Protein AF-A0A3A2Z0X4-F1 (afdb_monomer_lite)

Secondary structure (DSSP, 8-state):
-------EETTEETTSS---HHHHHHHHHHHHHH---HHHHHH---GGGGGTTSPP-PPPHHHHT------

InterPro domains:
  IPR004802 tRNA pseudouridine synthase B family [PTHR23127] (1-65)
  IPR020103 Pseudouridine synthase, catalytic domain superfamily [SSF55120] (1-52)
  IPR032819 tRNA pseudouridylate synthase B, C-terminal [PF16198] (1-51)
  IPR036974 PUA domain superfamily [G3DSA:2.30.130.10] (47-65)

pLDDT: mean 77.59, std 13.35, range [31.12, 90.06]

Sequence (71 aa):
MQELRRVRSGAMDENKGLVTLHDVMDAQWIYDHQRDESYLREVIHPLESLLTTYKRIVVKDSACQCRVLRC

Radius of gyration: 19.15 Å; chains: 1; bounding box: 36×59×40 Å

Structure (mmCIF, N/CA/C/O backbone):
data_AF-A0A3A2Z0X4-F1
#
_entry.id   AF-A0A3A2Z0X4-F1
#
loop_
_atom_site.group_PDB
_atom_site.id
_atom_site.type_symbol
_atom_site.label_atom_id
_atom_site.label_alt_id
_atom_site.label_comp_id
_atom_site.label_asym_id
_atom_site.label_entity_id
_atom_site.label_seq_id
_atom_site.pdbx_PDB_ins_code
_atom_site.Cartn_x
_atom_site.Cartn_y
_atom_site.Cartn_z
_atom_site.occupancy
_atom_site.B_iso_or_equiv
_atom_site.auth_seq_id
_atom_site.auth_comp_id
_atom_site.auth_asym_id
_atom_site.auth_atom_id
_atom_site.pdbx_PDB_model_num
ATOM 1 N N . MET A 1 1 ? 15.373 -20.043 20.603 1.00 47.94 1 MET A N 1
ATOM 2 C CA . MET A 1 1 ? 14.556 -19.249 19.661 1.00 47.94 1 MET A CA 1
ATOM 3 C C . MET A 1 1 ? 15.388 -19.115 18.394 1.00 47.94 1 MET A C 1
ATOM 5 O O . MET A 1 1 ? 16.417 -18.461 18.466 1.00 47.94 1 MET A O 1
ATOM 9 N N . GLN A 1 2 ? 15.071 -19.865 17.331 1.00 71.88 2 GLN A N 1
ATOM 10 C CA . GLN A 1 2 ? 15.944 -19.998 16.146 1.00 71.88 2 GLN A CA 1
ATOM 11 C C . GLN A 1 2 ? 15.549 -19.065 14.992 1.00 71.88 2 GLN A C 1
ATOM 13 O O . GLN A 1 2 ? 16.432 -18.579 14.300 1.00 71.88 2 GLN A O 1
ATOM 18 N N . GLU A 1 3 ? 14.267 -18.731 14.841 1.00 78.00 3 GLU A N 1
ATOM 19 C CA . GLU A 1 3 ? 13.786 -17.722 13.891 1.00 78.00 3 GLU A CA 1
ATOM 20 C C . GLU A 1 3 ? 12.409 -17.193 14.321 1.00 78.00 3 GLU A C 1
ATOM 22 O O . GLU A 1 3 ? 11.666 -17.875 15.032 1.00 78.00 3 GLU A O 1
ATOM 27 N N . LEU A 1 4 ? 12.086 -15.958 13.927 1.00 82.88 4 LEU A N 1
ATOM 28 C CA . LEU A 1 4 ? 10.790 -15.321 14.167 1.00 82.88 4 LEU A CA 1
ATOM 29 C C . LEU A 1 4 ? 10.337 -14.612 12.890 1.00 82.88 4 LEU A C 1
ATOM 31 O O . LEU A 1 4 ? 11.049 -13.759 12.364 1.00 82.88 4 LEU A O 1
ATOM 35 N N . ARG A 1 5 ? 9.123 -14.927 12.430 1.00 79.38 5 ARG A N 1
ATOM 36 C CA . ARG A 1 5 ? 8.472 -14.278 11.289 1.00 79.38 5 ARG A CA 1
ATOM 37 C C . ARG A 1 5 ? 7.161 -13.639 11.737 1.00 79.38 5 ARG A C 1
ATOM 39 O O . ARG A 1 5 ? 6.358 -14.258 12.432 1.00 79.38 5 ARG A O 1
ATOM 46 N N . ARG A 1 6 ? 6.950 -12.379 11.355 1.00 79.25 6 ARG A N 1
ATOM 47 C CA . ARG A 1 6 ? 5.752 -11.611 11.710 1.00 79.25 6 ARG A CA 1
ATOM 48 C C . ARG A 1 6 ? 4.647 -11.857 10.683 1.00 79.25 6 ARG A C 1
ATOM 50 O O . ARG A 1 6 ? 4.689 -11.280 9.608 1.00 79.25 6 ARG A O 1
ATOM 57 N N . VAL A 1 7 ? 3.647 -12.649 11.064 1.00 76.50 7 VAL A N 1
ATOM 58 C CA . VAL A 1 7 ? 2.552 -13.087 10.173 1.00 76.50 7 VAL A CA 1
ATOM 59 C C . VAL A 1 7 ? 1.422 -12.051 10.039 1.00 76.50 7 VAL A C 1
ATOM 61 O O . VAL A 1 7 ? 0.655 -12.083 9.085 1.00 76.50 7 VAL A O 1
ATOM 64 N N . ARG A 1 8 ? 1.307 -11.091 10.969 1.00 76.12 8 ARG A N 1
ATOM 65 C CA . ARG A 1 8 ? 0.262 -10.054 10.919 1.00 76.12 8 ARG A CA 1
ATOM 66 C C . ARG A 1 8 ? 0.713 -8.737 11.532 1.00 76.12 8 ARG A C 1
ATOM 68 O O . ARG A 1 8 ? 1.484 -8.715 12.493 1.00 76.12 8 ARG A O 1
ATOM 75 N N . SER A 1 9 ? 0.224 -7.620 10.996 1.00 73.81 9 SER A N 1
ATOM 76 C CA . SER A 1 9 ? 0.410 -6.284 11.572 1.00 73.81 9 SER A CA 1
ATO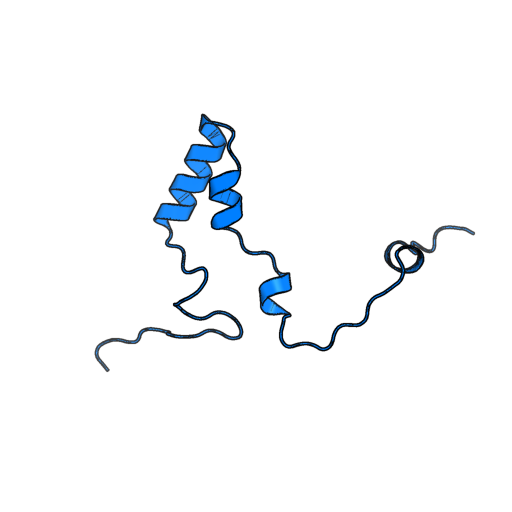M 77 C C . SER A 1 9 ? -0.839 -5.430 11.409 1.00 73.81 9 SER A C 1
ATOM 79 O O . SER A 1 9 ? -1.098 -4.876 10.344 1.00 73.81 9 SER A O 1
ATOM 81 N N . GLY A 1 10 ? -1.610 -5.310 12.493 1.00 77.06 10 GLY A N 1
ATOM 82 C CA . GLY A 1 10 ? -2.832 -4.508 12.517 1.00 77.06 10 GLY A CA 1
ATOM 83 C C . GLY A 1 10 ? -3.854 -4.992 11.486 1.00 77.06 10 GLY A C 1
ATOM 84 O O . GLY A 1 10 ? -4.350 -6.111 11.593 1.00 77.06 10 GLY A O 1
ATOM 85 N N . ALA A 1 11 ? -4.157 -4.138 10.505 1.00 69.44 11 ALA A N 1
ATOM 86 C CA . ALA A 1 11 ? -5.105 -4.408 9.423 1.00 69.44 11 ALA A CA 1
ATOM 87 C C . ALA A 1 11 ? -4.495 -5.159 8.219 1.00 69.44 11 ALA A C 1
ATOM 89 O O . ALA A 1 11 ? -5.241 -5.589 7.343 1.00 69.44 11 ALA A O 1
ATOM 90 N N . MET A 1 12 ? -3.167 -5.325 8.173 1.00 71.94 12 MET A N 1
ATOM 91 C CA . MET A 1 12 ? -2.465 -6.001 7.078 1.00 71.94 12 MET A CA 1
ATOM 92 C C . MET A 1 12 ? -2.066 -7.427 7.479 1.00 71.94 12 MET A C 1
ATOM 94 O O .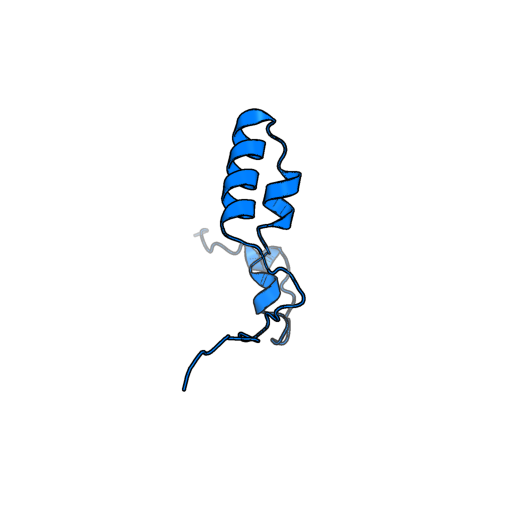 MET A 1 12 ? -1.536 -7.661 8.572 1.00 71.94 12 MET A O 1
ATOM 98 N N . ASP A 1 13 ? -2.322 -8.370 6.576 1.00 74.56 13 ASP A N 1
ATOM 99 C CA . ASP A 1 13 ? -2.080 -9.809 6.724 1.00 74.56 13 ASP A CA 1
ATOM 100 C C . ASP A 1 13 ? -1.205 -10.293 5.558 1.00 74.56 13 ASP A C 1
ATOM 102 O O . ASP A 1 13 ? -1.269 -9.712 4.476 1.00 74.56 13 ASP A O 1
ATOM 106 N N . GLU A 1 14 ? -0.433 -11.370 5.731 1.00 72.19 14 GLU A N 1
ATOM 107 C CA . GLU A 1 14 ? 0.495 -11.865 4.689 1.00 72.19 14 GLU A CA 1
ATOM 108 C C . GLU A 1 14 ? -0.183 -12.238 3.355 1.00 72.19 14 GLU A C 1
ATOM 110 O O . GLU A 1 14 ? 0.466 -12.267 2.315 1.00 72.19 14 GLU A O 1
ATOM 115 N N . ASN A 1 15 ? -1.493 -12.488 3.366 1.00 70.88 15 ASN A N 1
ATOM 116 C CA . ASN A 1 15 ? -2.252 -12.906 2.187 1.00 70.88 15 ASN A CA 1
ATOM 117 C C . ASN A 1 15 ? -2.658 -11.751 1.258 1.00 70.88 15 ASN A C 1
ATOM 119 O O . ASN A 1 15 ? -3.158 -12.009 0.164 1.00 70.88 15 ASN A O 1
ATOM 123 N N . LYS A 1 16 ? -2.545 -10.489 1.694 1.00 66.75 16 LYS A N 1
ATOM 124 C CA . LYS A 1 16 ? -3.040 -9.335 0.930 1.00 66.75 16 LYS A CA 1
ATOM 125 C C . LYS A 1 16 ? -1.996 -8.226 0.900 1.00 66.75 16 LYS A C 1
ATOM 127 O O . LYS A 1 16 ? -1.713 -7.630 1.933 1.00 66.75 16 LYS A O 1
ATOM 132 N N . GLY A 1 17 ? -1.474 -7.940 -0.293 1.00 70.12 17 GLY A N 1
ATOM 133 C CA . GLY A 1 1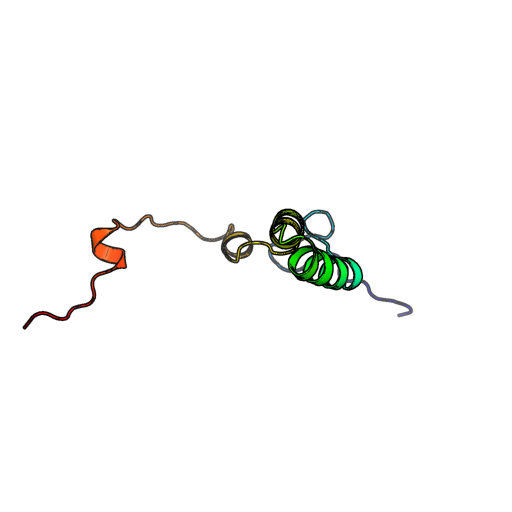7 ? -0.590 -6.794 -0.519 1.00 70.12 17 GLY A CA 1
ATOM 134 C C . GLY A 1 17 ? 0.830 -6.969 0.011 1.00 70.12 17 GLY A C 1
ATOM 135 O O . GLY A 1 17 ? 1.484 -5.981 0.339 1.00 70.12 17 GLY A O 1
ATOM 136 N N . LEU A 1 18 ? 1.303 -8.213 0.156 1.00 78.19 18 LEU A N 1
ATOM 137 C CA . LEU A 1 18 ? 2.695 -8.455 0.511 1.00 78.19 18 LEU A CA 1
ATOM 138 C C . LEU A 1 18 ? 3.555 -8.255 -0.733 1.00 78.19 18 LEU A C 1
ATOM 140 O O . LEU A 1 18 ? 3.502 -9.047 -1.669 1.00 78.19 18 LEU A O 1
ATOM 144 N 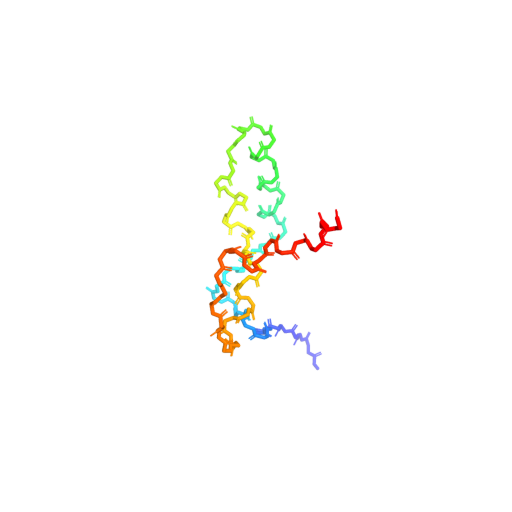N . VAL A 1 19 ? 4.332 -7.184 -0.714 1.00 82.62 19 VAL A N 1
ATOM 145 C CA . VAL A 1 19 ? 5.213 -6.797 -1.809 1.00 82.62 19 VAL A CA 1
ATOM 146 C C . VAL A 1 19 ? 6.652 -6.864 -1.317 1.00 82.62 19 VAL A C 1
ATOM 148 O O . VAL A 1 19 ? 6.942 -6.517 -0.166 1.00 82.62 19 VAL A O 1
ATOM 151 N N . THR A 1 20 ? 7.557 -7.342 -2.165 1.00 88.31 20 THR A N 1
ATOM 152 C CA . THR A 1 20 ? 8.985 -7.389 -1.852 1.00 88.31 20 THR A CA 1
ATOM 153 C C . THR A 1 20 ? 9.691 -6.112 -2.300 1.00 88.31 20 THR A C 1
ATOM 155 O O . THR A 1 20 ? 9.185 -5.338 -3.108 1.00 88.31 20 THR A O 1
ATOM 158 N N . LEU A 1 21 ? 10.903 -5.879 -1.790 1.00 87.25 21 LEU A N 1
ATOM 159 C CA . LEU A 1 21 ? 11.709 -4.727 -2.213 1.00 87.25 21 LEU A CA 1
ATOM 160 C C . LEU A 1 21 ? 12.079 -4.777 -3.703 1.00 87.25 21 LEU A C 1
ATOM 162 O O . LEU A 1 21 ? 12.301 -3.730 -4.305 1.00 87.25 21 LEU A O 1
ATOM 166 N N . HIS A 1 22 ? 12.131 -5.972 -4.293 1.00 89.00 22 HIS A N 1
ATOM 167 C CA . HIS A 1 22 ? 12.399 -6.139 -5.718 1.00 89.00 22 HIS A CA 1
ATOM 168 C C . HIS A 1 22 ? 11.257 -5.577 -6.565 1.00 89.00 22 HIS A C 1
ATOM 170 O O . HIS A 1 22 ? 11.506 -4.782 -7.463 1.00 89.00 22 HIS A O 1
ATOM 176 N N . ASP A 1 23 ? 10.012 -5.868 -6.192 1.00 87.69 23 ASP A N 1
ATOM 177 C CA . ASP A 1 23 ? 8.836 -5.378 -6.915 1.00 87.69 23 ASP A CA 1
ATOM 178 C C . ASP A 1 23 ? 8.741 -3.841 -6.878 1.00 87.69 23 ASP A C 1
ATOM 180 O O . ASP A 1 23 ? 8.327 -3.218 -7.852 1.00 87.69 23 ASP A O 1
ATOM 184 N N . VAL A 1 24 ? 9.177 -3.208 -5.779 1.00 88.00 24 VAL A N 1
ATOM 185 C CA . VAL A 1 24 ? 9.237 -1.738 -5.661 1.00 88.00 24 VAL A CA 1
ATOM 186 C C . VAL A 1 24 ? 10.271 -1.145 -6.623 1.00 88.00 24 VAL A C 1
ATOM 188 O O . VAL A 1 24 ? 10.006 -0.128 -7.264 1.00 88.00 24 VAL A O 1
ATOM 191 N N . MET A 1 25 ? 11.441 -1.778 -6.736 1.00 89.69 25 MET A N 1
ATOM 192 C CA . MET A 1 25 ? 12.494 -1.351 -7.659 1.00 89.69 25 MET A CA 1
ATOM 193 C C . MET A 1 25 ? 12.040 -1.495 -9.116 1.00 89.69 25 MET A C 1
ATOM 195 O O . MET A 1 25 ? 12.223 -0.576 -9.916 1.00 89.69 25 MET A O 1
ATOM 199 N N . ASP A 1 26 ? 11.392 -2.612 -9.436 1.00 88.19 26 ASP A N 1
ATOM 200 C CA . ASP A 1 26 ? 10.874 -2.885 -10.773 1.00 88.19 26 ASP A CA 1
ATOM 201 C C . ASP A 1 26 ? 9.722 -1.930 -11.129 1.00 88.19 26 ASP A C 1
ATOM 203 O O . ASP A 1 26 ? 9.653 -1.429 -12.252 1.00 88.19 26 ASP A O 1
ATOM 207 N N . ALA A 1 27 ? 8.864 -1.580 -10.164 1.00 87.56 27 ALA A N 1
ATOM 208 C CA . ALA A 1 27 ? 7.817 -0.571 -10.340 1.00 87.56 27 ALA A CA 1
ATOM 209 C C . ALA A 1 27 ? 8.350 0.822 -10.620 1.00 87.56 27 ALA A C 1
ATOM 211 O O . ALA A 1 27 ? 7.820 1.506 -11.499 1.00 87.56 27 ALA A O 1
ATOM 212 N N . GLN A 1 28 ? 9.417 1.226 -9.941 1.00 87.25 28 GLN A N 1
ATOM 213 C CA . GLN A 1 28 ? 10.060 2.495 -10.245 1.00 87.25 28 GLN A CA 1
ATOM 214 C C . GLN A 1 28 ? 10.677 2.482 -11.650 1.00 87.25 28 GLN A C 1
ATOM 216 O O . GLN A 1 28 ? 10.488 3.422 -12.421 1.00 87.25 28 GLN A O 1
ATOM 221 N N . TRP A 1 29 ? 11.344 1.388 -12.021 1.00 90.06 29 TRP A N 1
ATOM 222 C CA . TRP A 1 29 ? 11.969 1.259 -13.333 1.00 90.06 29 TRP A CA 1
ATOM 223 C C . TRP A 1 29 ? 10.942 1.305 -14.474 1.00 90.06 29 TRP A C 1
ATOM 225 O O . TRP A 1 29 ? 11.121 2.064 -15.427 1.00 90.06 29 TRP A O 1
ATOM 235 N N . ILE A 1 30 ? 9.840 0.555 -14.376 1.00 89.44 30 ILE A N 1
ATOM 236 C CA . ILE A 1 30 ? 8.781 0.532 -15.401 1.00 89.44 30 ILE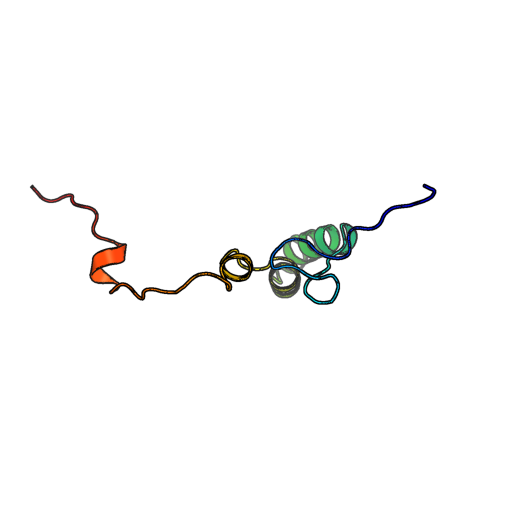 A CA 1
ATOM 237 C C . ILE A 1 30 ? 8.141 1.915 -15.562 1.00 89.44 30 ILE A C 1
ATOM 239 O O . ILE A 1 30 ? 7.918 2.358 -16.692 1.00 89.44 30 ILE A O 1
ATOM 243 N N . TYR A 1 31 ? 7.910 2.622 -14.453 1.00 89.69 31 TYR A N 1
ATOM 244 C CA . TYR A 1 31 ? 7.374 3.978 -14.487 1.00 89.69 31 TYR A CA 1
ATOM 245 C C . TYR A 1 31 ? 8.310 4.945 -15.229 1.00 89.69 31 TYR A C 1
ATOM 247 O O . TYR A 1 31 ? 7.864 5.685 -16.106 1.00 89.69 31 TYR A O 1
ATOM 255 N N . ASP A 1 32 ? 9.615 4.892 -14.960 1.00 88.50 32 ASP A N 1
ATOM 256 C CA . ASP A 1 32 ? 10.584 5.784 -15.604 1.00 88.50 32 ASP A CA 1
ATOM 257 C C . ASP A 1 32 ? 10.780 5.476 -17.103 1.00 88.50 32 ASP A C 1
ATOM 259 O O . ASP A 1 32 ? 10.993 6.391 -17.903 1.00 88.50 32 ASP A O 1
ATOM 263 N N . HIS A 1 33 ? 10.686 4.202 -17.506 1.00 88.56 33 HIS A N 1
ATOM 264 C CA . HIS A 1 33 ? 10.987 3.765 -18.877 1.00 88.56 33 HIS A CA 1
ATOM 265 C C . HIS A 1 33 ? 9.772 3.773 -19.809 1.00 88.56 33 HIS A C 1
ATOM 267 O O . HIS A 1 33 ? 9.899 4.142 -20.976 1.00 88.56 33 HIS A O 1
ATOM 273 N N . GLN A 1 34 ? 8.604 3.349 -19.321 1.00 85.94 34 GLN A N 1
ATOM 274 C CA . GLN A 1 34 ? 7.392 3.170 -20.132 1.00 85.94 34 GLN A CA 1
ATOM 275 C C . GLN A 1 34 ? 6.291 4.175 -19.774 1.00 85.94 34 GLN A C 1
ATOM 277 O O . GLN A 1 34 ? 5.328 4.306 -20.524 1.00 85.94 34 GLN A O 1
ATOM 282 N N . ARG A 1 35 ? 6.453 4.941 -18.680 1.00 83.19 35 ARG A N 1
ATOM 283 C CA . ARG A 1 35 ? 5.424 5.836 -18.108 1.00 83.19 35 ARG A CA 1
ATOM 284 C C . ARG A 1 35 ? 4.125 5.122 -17.738 1.00 83.19 35 ARG A C 1
ATOM 286 O O . ARG A 1 35 ? 3.092 5.766 -17.564 1.00 83.19 35 ARG A O 1
ATOM 293 N N . ASP A 1 36 ? 4.191 3.807 -17.575 1.00 82.44 36 ASP A N 1
ATOM 294 C CA . ASP A 1 36 ? 3.060 2.996 -17.160 1.00 82.44 36 ASP A CA 1
ATOM 295 C C . ASP A 1 36 ? 2.981 2.966 -15.630 1.00 82.44 36 ASP A C 1
ATOM 297 O O . ASP A 1 36 ? 3.863 2.463 -14.936 1.00 82.44 36 ASP A O 1
ATOM 301 N N . GLU A 1 37 ? 1.896 3.519 -15.090 1.00 86.69 37 GLU A N 1
ATOM 302 C CA . GLU A 1 37 ? 1.652 3.622 -13.643 1.00 86.69 37 GLU A CA 1
ATOM 303 C C . GLU A 1 37 ? 1.030 2.360 -13.037 1.00 86.69 37 GLU A C 1
ATOM 305 O O . GLU A 1 37 ? 0.895 2.257 -11.818 1.00 86.69 37 GLU A O 1
ATOM 310 N N . SER A 1 38 ? 0.608 1.415 -13.876 1.00 87.38 38 SER A N 1
ATOM 311 C CA . SER A 1 38 ? -0.179 0.241 -13.489 1.00 87.38 38 SER A CA 1
ATOM 312 C C . SER A 1 38 ? 0.501 -0.548 -12.371 1.00 87.38 38 SER A C 1
ATOM 314 O O . SER A 1 38 ? -0.112 -0.822 -11.343 1.00 87.38 38 SER A O 1
ATOM 316 N N . TYR A 1 39 ? 1.797 -0.821 -12.535 1.00 85.56 39 TYR A N 1
ATOM 317 C CA . TYR A 1 39 ? 2.571 -1.615 -11.583 1.00 85.56 39 TYR A CA 1
ATOM 318 C C . TYR A 1 39 ? 2.832 -0.851 -10.273 1.00 85.56 39 TYR A C 1
ATOM 320 O O . TYR A 1 39 ? 2.749 -1.410 -9.183 1.00 85.56 39 TYR A O 1
ATOM 328 N N . LEU A 1 40 ? 3.017 0.472 -10.347 1.00 86.31 40 LEU A N 1
ATOM 329 C CA . LEU A 1 40 ? 3.168 1.322 -9.164 1.00 86.31 40 LEU A CA 1
ATOM 330 C C . LEU A 1 40 ? 1.870 1.402 -8.336 1.00 86.31 40 LEU A C 1
ATOM 332 O O . LEU A 1 40 ? 1.914 1.426 -7.106 1.00 86.31 40 LEU A O 1
ATOM 336 N N . ARG A 1 41 ? 0.709 1.409 -9.001 1.00 86.25 41 ARG A N 1
ATOM 337 C CA . ARG A 1 41 ? -0.617 1.427 -8.356 1.00 86.25 41 ARG A CA 1
ATOM 338 C C . ARG A 1 41 ? -0.978 0.102 -7.685 1.00 86.25 41 ARG A C 1
ATOM 340 O O . ARG A 1 41 ? -1.769 0.110 -6.748 1.00 86.25 41 ARG A O 1
ATOM 347 N N . GLU A 1 42 ? -0.417 -1.012 -8.145 1.00 84.81 42 GLU A N 1
ATOM 348 C CA . GLU A 1 42 ? -0.578 -2.315 -7.491 1.00 84.81 42 GLU A CA 1
ATOM 349 C C . GLU A 1 42 ? 0.286 -2.433 -6.232 1.00 84.81 42 GLU A C 1
ATOM 351 O O . GLU A 1 42 ? -0.177 -2.948 -5.214 1.00 84.81 42 GLU A O 1
ATOM 356 N N . VAL A 1 43 ? 1.512 -1.902 -6.279 1.00 86.00 43 VAL A N 1
ATOM 357 C CA . VAL A 1 43 ? 2.460 -1.919 -5.155 1.00 86.00 43 VAL A CA 1
ATOM 358 C C . VAL A 1 43 ? 2.033 -0.978 -4.023 1.00 86.00 43 VAL A C 1
ATOM 360 O O . VAL A 1 43 ? 2.207 -1.291 -2.843 1.00 86.00 43 VAL A O 1
ATOM 363 N N . ILE A 1 44 ? 1.479 0.190 -4.360 1.00 86.38 44 ILE A N 1
ATOM 364 C CA . ILE A 1 44 ? 1.108 1.211 -3.377 1.00 86.38 44 ILE A CA 1
ATOM 365 C C . ILE A 1 44 ? -0.366 1.074 -3.004 1.00 86.38 44 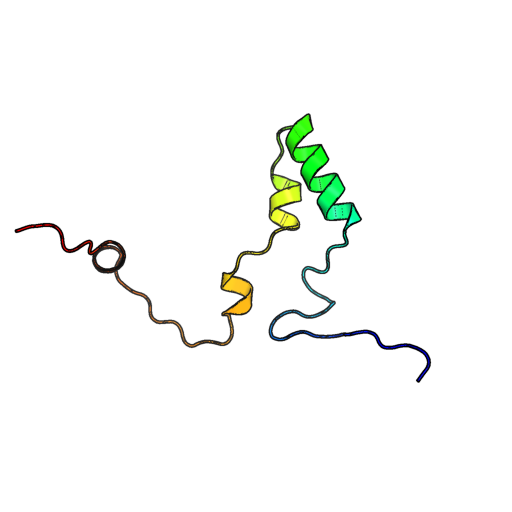ILE A C 1
ATOM 367 O O . ILE A 1 44 ? -1.264 1.425 -3.768 1.00 86.38 44 ILE A O 1
ATOM 371 N N . HIS A 1 45 ? -0.621 0.647 -1.768 1.00 83.94 45 HIS A N 1
ATOM 372 C CA . HIS A 1 45 ? -1.969 0.650 -1.214 1.00 83.94 45 HIS A CA 1
ATOM 373 C C . HIS A 1 45 ? -2.342 2.003 -0.590 1.00 83.94 45 HIS A C 1
ATOM 375 O O . HIS A 1 45 ? -1.529 2.609 0.114 1.00 83.94 45 HIS A O 1
ATOM 381 N N . PRO A 1 46 ? -3.590 2.464 -0.785 1.00 84.25 46 PRO A N 1
ATOM 382 C CA . PRO A 1 46 ? -4.081 3.694 -0.178 1.00 84.25 46 PRO A CA 1
ATOM 383 C C . PRO A 1 46 ? -4.134 3.577 1.356 1.00 84.25 46 PRO A C 1
ATOM 385 O O . PRO A 1 46 ? -4.424 2.504 1.905 1.00 84.25 46 PRO A O 1
ATOM 388 N N . LEU A 1 47 ? -3.879 4.695 2.046 1.00 79.50 47 LEU A N 1
ATOM 389 C CA . LEU A 1 47 ? -3.816 4.811 3.516 1.00 79.50 47 LEU A CA 1
ATOM 390 C C . LEU A 1 47 ? -5.137 4.395 4.187 1.00 79.50 47 LEU A C 1
ATOM 392 O O . LEU A 1 47 ? -5.163 3.908 5.317 1.00 79.50 47 LEU A O 1
ATOM 396 N N . GLU A 1 48 ? -6.237 4.534 3.456 1.00 81.12 48 GLU A N 1
ATOM 397 C CA . GLU A 1 48 ? -7.597 4.158 3.817 1.00 81.12 48 GLU A CA 1
ATOM 398 C C . GLU A 1 48 ? -7.731 2.666 4.150 1.00 81.12 48 GLU A C 1
ATOM 400 O O . GLU A 1 48 ? -8.578 2.290 4.963 1.00 81.12 48 GLU A O 1
ATOM 405 N N . SER A 1 49 ? -6.861 1.817 3.593 1.00 77.94 49 SER A N 1
ATOM 406 C CA . SER A 1 49 ? -6.835 0.374 3.870 1.00 77.94 49 SER A CA 1
ATOM 407 C C . SER A 1 49 ? -6.573 0.075 5.352 1.00 77.94 49 SER A C 1
ATOM 409 O O . SER A 1 49 ? -7.100 -0.896 5.900 1.00 77.94 49 SER A O 1
ATOM 411 N N . LEU A 1 50 ? -5.819 0.946 6.033 1.00 79.12 50 LEU A N 1
ATOM 412 C CA . LEU A 1 50 ? -5.506 0.821 7.459 1.00 79.12 50 LEU A CA 1
ATOM 413 C C . LEU A 1 50 ? -6.661 1.268 8.367 1.00 79.12 50 LEU A C 1
ATOM 415 O O . LEU A 1 50 ? -6.719 0.871 9.529 1.00 79.12 50 LEU A O 1
ATOM 419 N N . LEU A 1 51 ? -7.586 2.079 7.848 1.00 79.50 51 LEU A N 1
ATOM 420 C CA . LEU A 1 51 ? -8.661 2.712 8.618 1.00 79.50 51 LEU A CA 1
ATOM 421 C C . LEU A 1 51 ? -9.998 1.957 8.534 1.00 79.50 51 LEU A C 1
ATOM 423 O O . LEU A 1 51 ? -11.015 2.432 9.039 1.00 79.50 51 LEU A O 1
ATOM 427 N N . THR A 1 52 ? -10.009 0.767 7.929 1.00 78.38 52 THR A N 1
ATOM 428 C CA . THR A 1 52 ? -11.210 -0.067 7.734 1.00 78.38 52 THR A CA 1
ATOM 429 C C . THR A 1 52 ? -11.921 -0.460 9.032 1.00 78.38 52 THR A C 1
ATOM 431 O O . THR A 1 52 ? -13.114 -0.756 9.009 1.00 78.38 52 THR A O 1
ATOM 434 N N . THR A 1 53 ? -11.223 -0.432 10.168 1.00 79.25 53 THR A N 1
ATOM 435 C CA . THR A 1 53 ? -11.759 -0.799 11.486 1.00 79.25 53 THR A CA 1
ATOM 436 C C . THR A 1 53 ? -12.531 0.327 12.182 1.00 79.25 53 THR A C 1
ATOM 438 O O . THR A 1 53 ? -13.271 0.058 13.131 1.00 79.25 53 THR A O 1
ATOM 441 N N . TYR A 1 54 ? -12.403 1.580 11.732 1.00 81.56 54 TYR A N 1
ATOM 442 C CA . TYR A 1 54 ? -13.044 2.733 12.369 1.00 81.56 54 TYR A CA 1
ATOM 443 C C . TYR A 1 54 ? -14.445 3.011 11.802 1.00 81.56 54 TYR A C 1
ATOM 445 O O . TYR A 1 54 ? -14.729 2.807 10.620 1.00 81.56 54 TYR A O 1
ATOM 453 N N . LYS A 1 55 ? -15.347 3.523 12.651 1.00 82.38 55 LYS A N 1
ATOM 454 C CA . LYS A 1 55 ? -16.693 3.949 12.231 1.00 82.38 55 LYS A CA 1
ATOM 455 C C . LYS A 1 55 ? -16.586 5.195 11.342 1.00 82.38 55 LYS A C 1
ATOM 457 O O . LYS A 1 55 ? -15.966 6.178 11.736 1.00 82.38 55 LYS A O 1
ATOM 462 N N . ARG A 1 56 ? -17.202 5.157 10.154 1.00 81.75 56 ARG A N 1
ATOM 463 C CA . ARG A 1 56 ? -17.140 6.240 9.156 1.00 81.75 56 ARG A CA 1
ATOM 464 C C . ARG A 1 56 ? -18.261 7.260 9.357 1.00 81.75 56 ARG A C 1
ATOM 466 O O . ARG A 1 56 ? -19.416 6.878 9.523 1.00 81.75 56 ARG A O 1
ATOM 473 N N . ILE A 1 57 ? -17.919 8.544 9.270 1.00 85.69 57 ILE A N 1
ATOM 474 C CA . ILE A 1 57 ? -18.863 9.664 9.158 1.00 85.69 57 ILE A CA 1
ATOM 475 C C . ILE A 1 57 ? -18.609 10.318 7.800 1.00 85.69 57 ILE A C 1
ATOM 477 O O . ILE A 1 57 ? -17.475 10.687 7.505 1.00 85.69 57 ILE A O 1
ATOM 481 N N . VAL A 1 58 ? -19.645 10.438 6.967 1.00 84.94 58 VAL A N 1
ATOM 482 C CA . VAL A 1 58 ? -19.542 11.091 5.653 1.00 84.94 58 VAL A CA 1
ATOM 483 C C . VAL A 1 58 ? -19.877 12.568 5.820 1.00 84.94 58 VAL A C 1
ATOM 485 O O . VAL A 1 58 ? -20.965 12.920 6.274 1.00 84.94 58 VAL A O 1
ATOM 488 N N . VAL A 1 59 ? -18.924 13.428 5.476 1.00 87.56 59 VAL A N 1
ATOM 489 C CA . VAL A 1 59 ? -19.042 14.887 5.563 1.00 87.56 59 VAL A CA 1
ATOM 490 C C . VAL A 1 59 ? -19.394 15.437 4.178 1.00 87.56 59 VAL A C 1
ATOM 492 O O . VAL A 1 59 ? -18.924 14.916 3.172 1.00 87.56 59 VAL A O 1
ATOM 495 N N . LYS A 1 60 ? -20.244 16.472 4.108 1.00 86.56 60 LYS A N 1
ATOM 496 C CA . LYS A 1 60 ? -20.573 17.150 2.839 1.00 86.56 60 LYS A CA 1
ATOM 497 C C . LYS A 1 60 ? -19.337 17.864 2.281 1.00 86.56 60 LYS A C 1
ATOM 499 O O . LYS A 1 60 ? -18.620 18.496 3.053 1.00 86.56 60 LYS A O 1
ATOM 504 N N . ASP A 1 61 ? -19.164 17.877 0.958 1.00 82.12 61 ASP A N 1
ATOM 505 C CA . ASP A 1 61 ? -18.017 18.519 0.285 1.00 82.12 61 ASP A CA 1
ATOM 506 C C . ASP A 1 61 ? -17.835 19.994 0.678 1.00 82.12 61 ASP A C 1
ATOM 508 O O . ASP A 1 61 ? -16.714 20.475 0.847 1.00 82.12 61 ASP A O 1
ATOM 512 N N . SER A 1 62 ? -18.944 20.693 0.943 1.00 78.44 62 SER A N 1
ATOM 513 C CA . SER A 1 62 ? -18.946 22.080 1.420 1.00 78.44 62 SER A CA 1
ATOM 514 C C . SER A 1 62 ? -18.242 22.275 2.769 1.00 78.44 62 SER A C 1
ATOM 516 O O . SER A 1 62 ? -17.757 23.365 3.046 1.00 78.44 62 SER A O 1
ATOM 518 N N . ALA A 1 63 ? -18.192 21.245 3.616 1.00 75.12 63 ALA A N 1
ATOM 519 C CA . ALA A 1 63 ? -17.540 21.289 4.923 1.00 75.12 63 ALA A CA 1
ATOM 520 C C . ALA A 1 63 ? -16.080 20.797 4.882 1.00 75.12 63 ALA A C 1
ATOM 522 O O . ALA A 1 63 ? -15.308 21.155 5.767 1.00 75.12 63 ALA A O 1
ATOM 523 N N . CYS A 1 64 ? -15.672 20.047 3.850 1.00 63.41 64 CYS A N 1
ATOM 524 C CA . CYS A 1 64 ? -14.284 19.595 3.681 1.00 63.41 64 CYS A CA 1
ATOM 525 C C . CYS A 1 64 ? -13.324 20.749 3.349 1.00 63.41 64 CYS A C 1
ATOM 527 O O . CYS A 1 64 ? -12.181 20.748 3.798 1.00 63.41 64 CYS A O 1
ATOM 529 N N . GLN A 1 65 ? -13.786 21.751 2.592 1.00 69.38 65 GLN A N 1
ATOM 530 C CA . GLN A 1 65 ? -12.978 22.895 2.150 1.00 69.38 65 GLN A CA 1
ATOM 531 C C . GLN A 1 65 ? -13.396 24.215 2.812 1.00 69.38 65 GLN A C 1
ATOM 533 O O . GLN A 1 65 ? -13.178 25.289 2.250 1.00 69.38 65 GLN A O 1
ATOM 538 N N . CYS A 1 66 ? -13.992 24.174 4.010 1.00 47.09 66 CYS A N 1
ATOM 539 C CA . CYS A 1 66 ? -14.310 25.381 4.778 1.00 47.09 66 CYS A CA 1
ATOM 540 C C . CYS A 1 66 ? -13.022 26.028 5.324 1.00 47.09 66 CYS A C 1
ATOM 542 O O . CYS A 1 66 ? -12.742 26.047 6.520 1.00 47.09 66 CYS A O 1
ATOM 544 N N . ARG A 1 67 ? -12.219 26.591 4.419 1.00 43.62 67 ARG A N 1
ATOM 545 C CA . ARG A 1 67 ? -11.195 27.576 4.730 1.00 43.62 67 ARG A CA 1
ATOM 546 C C . ARG A 1 67 ? -11.943 28.855 5.084 1.00 43.62 67 ARG A C 1
ATOM 548 O O . ARG A 1 67 ? -12.405 29.579 4.207 1.00 43.62 67 ARG A O 1
ATOM 555 N N . VAL A 1 68 ? -12.103 29.091 6.380 1.00 45.47 68 VAL A N 1
ATOM 556 C CA . VAL A 1 68 ? -12.604 30.343 6.952 1.00 45.47 68 VAL A CA 1
ATOM 557 C C . VAL A 1 68 ? -11.616 31.463 6.592 1.00 45.47 68 VAL A C 1
ATOM 559 O O . VAL A 1 68 ? -10.700 31.771 7.341 1.00 45.47 68 VAL A O 1
ATOM 562 N N . LEU A 1 69 ? -11.748 32.015 5.386 1.00 44.69 69 LEU A N 1
ATOM 563 C CA . LEU A 1 69 ? -11.075 33.227 4.913 1.00 44.69 69 LEU A CA 1
ATOM 564 C C . LEU A 1 69 ? -12.080 34.055 4.104 1.00 44.69 69 LEU A C 1
ATOM 566 O O . LEU A 1 69 ? -11.974 34.179 2.887 1.00 44.69 69 LEU A O 1
ATOM 570 N N . ARG A 1 70 ? -13.079 34.594 4.804 1.00 35.22 70 ARG A N 1
ATOM 571 C CA . ARG A 1 70 ? -13.751 35.854 4.462 1.00 35.22 70 ARG A CA 1
ATOM 572 C C . ARG A 1 70 ? -14.159 36.540 5.767 1.00 35.22 70 ARG A C 1
ATOM 574 O O . ARG A 1 70 ? -15.170 36.174 6.361 1.00 35.22 70 ARG A O 1
ATOM 581 N N . CYS A 1 71 ? -13.317 37.473 6.211 1.00 31.12 71 CYS A N 1
ATOM 582 C CA . CYS A 1 71 ? -13.817 38.798 6.570 1.00 31.12 71 CYS A CA 1
ATOM 583 C C . CYS A 1 71 ? -14.058 39.565 5.266 1.00 31.12 71 CYS A C 1
ATOM 585 O O . CYS A 1 71 ? -13.326 39.274 4.288 1.00 31.12 71 CYS A O 1
#

Foldseek 3Di:
DPDDDDQDDQLDGPVPLDDDPVLVVVQVVCCVPVVDNVSVPSNDDDPVSNVVPDDDDDDDPCVVPPPPPDD

Organism: NCBI:txid2070753